Protein AF-A0A351Y7A6-F1 (afdb_monomer)

Secondary structure (DSSP, 8-state):
----------------S--SHHHHHHHHHHHHHHHHHT-SS-SSS-TTT-SSTTS--TT---SS-SSS-TTT-SSSSSSS--TTTS-----

Nearest PDB structures (foldseek):
  2rhp-assembly1_A  TM=9.625E-01  e=9.383E-04  unclassified
  1yo8-assembly1_A  TM=9.626E-01  e=1.199E-03  Homo sapiens
  1ux6-assembly1_A  TM=9.733E-01  e=3.767E-03  Homo sapiens
  3fby-assembly3_C  TM=5.452E-01  e=7.968E-04  Homo sapiens

pLDDT: mean 75.63, std 20.27, range [33.06, 98.12]

Foldseek 3Di:
DDDPPCPPPPVVDPPPPPPDVVVVVVVCVQVVVCVVQCQQCSQPDHCVQALDSHFRDVVSDQQCPPSNGCRRDQPRNPPPQGPPRDDPDDD

Structure (mmCIF, N/CA/C/O backbone):
data_AF-A0A351Y7A6-F1
#
_entry.id   AF-A0A351Y7A6-F1
#
loop_
_atom_site.group_PDB
_atom_site.id
_atom_site.type_symbol
_atom_site.label_atom_id
_atom_site.label_alt_id
_atom_site.label_comp_id
_atom_site.label_asym_id
_atom_site.label_entity_id
_atom_site.label_seq_id
_atom_site.pdbx_PDB_ins_code
_atom_site.Cartn_x
_atom_site.Cartn_y
_atom_site.Cartn_z
_atom_site.occupancy
_atom_site.B_iso_or_equiv
_atom_site.auth_seq_id
_atom_site.auth_comp_id
_atom_site.auth_asym_id
_atom_site.auth_atom_id
_atom_site.pdbx_PDB_model_nu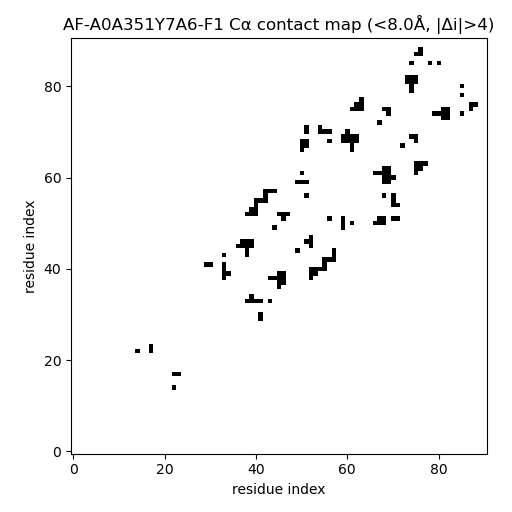m
ATOM 1 N N . MET A 1 1 ? 14.659 -13.481 20.542 1.00 42.22 1 MET A N 1
ATOM 2 C CA . MET A 1 1 ? 14.453 -12.555 19.412 1.00 42.22 1 MET A CA 1
ATOM 3 C C . MET A 1 1 ? 12.959 -12.325 19.337 1.00 42.22 1 MET A C 1
ATOM 5 O O . MET A 1 1 ? 12.227 -13.303 19.380 1.00 42.22 1 MET A O 1
ATOM 9 N N . ILE A 1 2 ? 12.522 -11.072 19.423 1.00 33.06 2 ILE A N 1
ATOM 10 C CA . ILE A 1 2 ? 11.100 -10.720 19.394 1.00 33.06 2 ILE A CA 1
ATOM 11 C C . ILE A 1 2 ? 10.684 -10.783 17.930 1.00 33.06 2 ILE A C 1
ATOM 13 O O . ILE A 1 2 ? 11.247 -10.062 17.111 1.00 33.06 2 ILE A O 1
ATOM 17 N N . ASP A 1 3 ? 9.778 -11.699 17.614 1.00 43.59 3 ASP A N 1
ATOM 18 C CA . ASP A 1 3 ? 9.246 -11.868 16.270 1.00 43.59 3 ASP A CA 1
ATOM 19 C C . ASP A 1 3 ? 8.120 -10.846 16.076 1.00 43.59 3 ASP A C 1
ATOM 21 O O . ASP A 1 3 ? 7.063 -10.933 16.701 1.00 43.59 3 ASP A O 1
ATOM 25 N N . ILE A 1 4 ? 8.405 -9.801 15.301 1.00 43.19 4 ILE A N 1
ATOM 26 C CA . ILE A 1 4 ? 7.549 -8.615 15.122 1.00 43.19 4 ILE A CA 1
ATOM 27 C C . ILE A 1 4 ? 6.582 -8.768 13.934 1.00 43.19 4 ILE A C 1
ATOM 29 O O . ILE A 1 4 ? 5.846 -7.838 13.626 1.00 43.19 4 ILE A O 1
ATOM 33 N N . ASN A 1 5 ? 6.548 -9.938 13.285 1.00 38.03 5 ASN A N 1
ATOM 34 C CA . ASN A 1 5 ? 5.962 -10.108 11.949 1.00 38.03 5 ASN A CA 1
ATOM 35 C C . ASN A 1 5 ? 4.718 -11.000 11.862 1.00 38.03 5 ASN A C 1
ATOM 37 O O . ASN A 1 5 ? 4.450 -11.589 10.820 1.00 38.03 5 ASN A O 1
ATOM 41 N N . GLN A 1 6 ? 3.901 -11.073 12.913 1.00 47.41 6 GLN A N 1
ATOM 42 C CA . GLN A 1 6 ? 2.559 -11.661 12.796 1.00 47.41 6 GLN A CA 1
ATOM 43 C C . GLN A 1 6 ? 1.513 -10.809 13.524 1.00 47.41 6 GLN A C 1
ATOM 45 O O . GLN A 1 6 ? 0.848 -11.253 14.456 1.00 47.41 6 GLN A O 1
ATOM 50 N N . SER A 1 7 ? 1.355 -9.550 13.093 1.00 43.31 7 SER A N 1
ATOM 51 C CA . SER A 1 7 ? 0.236 -8.694 13.532 1.00 43.31 7 SER A CA 1
ATOM 52 C C . SER A 1 7 ? -1.101 -9.062 12.877 1.00 43.31 7 SER A C 1
ATOM 54 O O . SER A 1 7 ? -2.144 -8.521 13.239 1.00 43.31 7 SER A O 1
ATOM 56 N N . GLN A 1 8 ? -1.138 -10.073 12.007 1.00 44.81 8 GLN A N 1
ATOM 57 C CA . GLN A 1 8 ? -2.387 -10.791 11.793 1.00 44.81 8 GLN A CA 1
ATOM 58 C C . GLN A 1 8 ? -2.601 -11.715 12.986 1.00 44.81 8 GLN A C 1
ATOM 60 O O . GLN A 1 8 ? -2.376 -12.923 12.929 1.00 44.81 8 GLN A O 1
ATOM 65 N N . ARG A 1 9 ? -3.061 -11.128 14.099 1.00 48.66 9 ARG A N 1
ATOM 66 C CA . ARG A 1 9 ? -3.877 -11.871 15.053 1.00 48.66 9 ARG A CA 1
ATOM 67 C C . ARG A 1 9 ? -5.099 -12.332 14.270 1.00 48.66 9 ARG A C 1
ATOM 69 O O . ARG A 1 9 ? -6.126 -11.659 14.265 1.00 48.66 9 ARG A O 1
ATOM 76 N N . ALA A 1 10 ? -4.962 -13.472 13.599 1.00 43.69 10 ALA A N 1
ATOM 77 C CA . ALA A 1 10 ? -6.062 -14.350 13.291 1.00 43.69 10 ALA A CA 1
ATOM 78 C C . ALA A 1 10 ? -6.721 -14.638 14.636 1.00 43.69 10 ALA A C 1
ATOM 80 O O . ALA A 1 10 ? -6.292 -15.491 15.416 1.00 43.69 10 ALA A O 1
ATOM 81 N N . ASN A 1 11 ? -7.708 -13.813 14.959 1.00 44.22 11 ASN A N 1
ATOM 82 C CA . ASN A 1 11 ? -8.667 -14.135 15.973 1.00 44.22 11 ASN A CA 1
ATOM 83 C C . ASN A 1 11 ? -9.244 -15.489 15.562 1.00 44.22 11 ASN A C 1
ATOM 85 O O . ASN A 1 11 ? -9.794 -15.629 14.476 1.00 44.22 11 ASN A O 1
ATOM 89 N N . THR A 1 12 ? -9.056 -16.500 16.400 1.00 46.53 12 THR A N 1
ATOM 9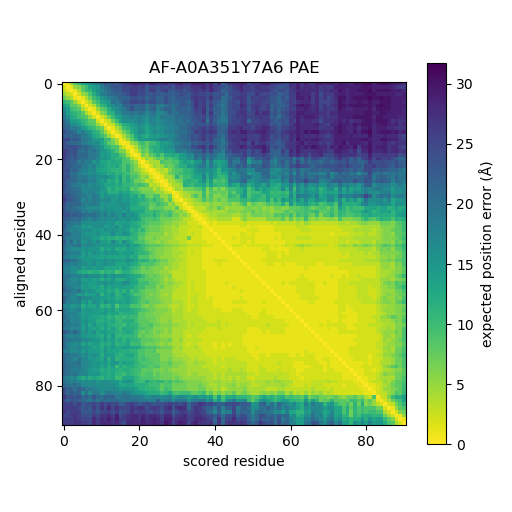0 C CA . THR A 1 12 ? -9.557 -17.860 16.160 1.00 46.53 12 THR A CA 1
ATOM 91 C C . THR A 1 12 ? -11.079 -17.954 16.318 1.00 46.53 12 THR A C 1
ATOM 93 O O . THR A 1 12 ? -11.629 -19.053 16.381 1.00 46.53 12 THR A O 1
ATOM 96 N N . ASP A 1 13 ? -11.764 -16.812 16.351 1.00 48.41 13 ASP A N 1
ATOM 97 C CA . ASP A 1 13 ? -13.206 -16.715 16.255 1.00 48.41 13 ASP A CA 1
ATOM 98 C C . ASP A 1 13 ? -13.646 -16.959 14.810 1.00 48.41 13 ASP A C 1
ATOM 100 O O . ASP A 1 13 ? -13.248 -16.267 13.874 1.00 48.41 13 ASP A O 1
ATOM 104 N N . LYS A 1 14 ? -14.432 -18.015 14.634 1.00 56.62 14 LYS A N 1
ATOM 105 C CA . LYS A 1 14 ? -14.893 -18.519 13.340 1.00 56.62 14 LYS A CA 1
ATOM 106 C C . LYS A 1 14 ? -16.121 -17.776 12.802 1.00 56.62 14 LYS A C 1
ATOM 108 O O . LYS A 1 14 ? -16.663 -18.218 11.790 1.00 56.62 14 LYS A O 1
ATOM 113 N N . ASP A 1 15 ? -16.559 -16.680 13.414 1.00 49.41 15 ASP A N 1
ATOM 114 C CA . ASP A 1 15 ? -17.712 -15.917 12.927 1.00 49.41 15 ASP A CA 1
ATOM 115 C C . ASP A 1 15 ? -17.309 -14.879 11.866 1.00 49.41 15 ASP A C 1
ATOM 117 O O . ASP A 1 15 ? -17.037 -13.709 12.114 1.00 49.41 15 ASP A O 1
ATOM 121 N N . ILE A 1 16 ? -17.308 -15.334 10.612 1.00 53.94 16 ILE A N 1
ATOM 122 C CA . ILE A 1 16 ? -17.318 -14.478 9.414 1.00 53.94 16 ILE A CA 1
ATOM 123 C C . ILE A 1 16 ? -18.767 -14.060 9.045 1.00 53.94 16 ILE A C 1
ATOM 125 O O . ILE A 1 16 ? -18.975 -13.341 8.068 1.00 53.94 16 ILE A O 1
ATOM 129 N N . ASP A 1 17 ? -19.791 -14.443 9.825 1.00 58.34 17 ASP A N 1
ATOM 130 C CA . ASP A 1 17 ? -21.209 -14.222 9.482 1.00 58.34 17 ASP A CA 1
ATOM 131 C C . ASP A 1 17 ? -21.887 -12.996 10.139 1.00 58.34 17 ASP A C 1
ATOM 133 O O . ASP A 1 17 ? -23.024 -12.667 9.785 1.00 58.34 17 ASP A O 1
ATOM 137 N N . GLY A 1 18 ? -21.187 -12.234 10.989 1.00 48.75 18 GLY A N 1
ATOM 138 C CA . GLY A 1 18 ? -21.580 -10.867 11.345 1.00 48.75 18 GLY A CA 1
ATOM 139 C C . GLY A 1 18 ? -22.680 -10.731 12.400 1.00 48.75 18 GLY A C 1
ATOM 140 O O . GLY A 1 18 ? -23.312 -9.672 12.447 1.00 48.75 18 GLY A O 1
ATOM 141 N N . LYS A 1 19 ? -22.973 -11.757 13.210 1.00 54.69 19 LYS A N 1
ATOM 142 C CA . LYS A 1 19 ? -24.183 -11.777 14.060 1.00 54.69 19 LYS A CA 1
ATOM 143 C C . LYS A 1 19 ? -23.978 -11.476 15.540 1.00 54.69 19 LYS A C 1
ATOM 145 O O . LYS A 1 19 ? -24.976 -11.345 16.252 1.00 54.69 19 LYS A O 1
ATOM 150 N N . THR A 1 20 ? -22.746 -11.330 16.029 1.00 57.06 20 THR A N 1
ATOM 151 C CA . THR A 1 20 ? -22.500 -11.126 17.467 1.00 57.06 20 THR A CA 1
ATOM 152 C C . THR A 1 20 ? -21.859 -9.774 17.801 1.00 57.06 20 THR A C 1
ATOM 154 O O . THR A 1 20 ? -21.229 -9.106 16.981 1.00 57.06 20 THR A O 1
ATOM 157 N N . VAL A 1 21 ? -22.022 -9.341 19.057 1.00 59.44 21 VAL A N 1
ATOM 158 C CA . VAL A 1 21 ? -21.371 -8.133 19.607 1.00 59.44 21 VAL A CA 1
ATOM 159 C C . VAL A 1 21 ? -19.840 -8.277 19.583 1.00 59.44 21 VAL A C 1
ATOM 161 O O . VAL A 1 21 ? -19.126 -7.277 19.496 1.00 59.44 21 VAL A O 1
ATOM 164 N N . LEU A 1 22 ? -19.338 -9.518 19.604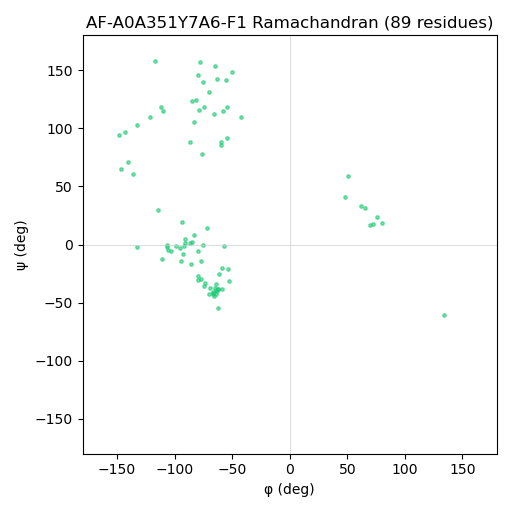 1.00 56.12 22 LEU A N 1
ATOM 165 C CA . LEU A 1 22 ? -17.918 -9.847 19.531 1.00 56.12 22 LEU A CA 1
ATOM 166 C C . LEU A 1 22 ? -17.331 -9.483 18.157 1.00 56.12 22 LEU A C 1
ATOM 168 O O . LEU A 1 22 ? -16.300 -8.817 18.117 1.00 56.12 22 LEU A O 1
ATOM 172 N N . ASP A 1 23 ? -18.044 -9.743 17.055 1.00 56.78 23 ASP A N 1
ATOM 173 C CA . ASP A 1 23 ? -17.654 -9.278 15.710 1.00 56.78 23 ASP A CA 1
ATOM 174 C C . ASP A 1 23 ? -17.544 -7.761 15.633 1.00 56.78 23 ASP A C 1
ATOM 176 O O . ASP A 1 23 ? -16.663 -7.214 14.968 1.00 56.78 23 ASP A O 1
ATOM 180 N N . THR A 1 24 ? -18.453 -7.063 16.315 1.00 58.00 24 THR A N 1
ATOM 181 C CA . THR A 1 24 ? -18.426 -5.600 16.369 1.00 58.00 24 THR A CA 1
ATOM 182 C C . THR A 1 24 ? -17.190 -5.129 17.132 1.00 58.00 24 THR A C 1
ATOM 184 O O . THR A 1 24 ? -16.499 -4.237 16.656 1.00 58.00 24 THR A O 1
ATOM 187 N N . LEU A 1 25 ? -16.839 -5.765 18.254 1.00 59.94 25 LEU A N 1
ATOM 188 C CA . LEU A 1 25 ? -15.606 -5.487 19.003 1.00 59.94 25 LEU A CA 1
ATOM 189 C C . LEU A 1 25 ? -14.335 -5.810 18.195 1.00 59.94 25 LEU A C 1
ATOM 191 O O . LEU A 1 25 ? -13.387 -5.028 18.229 1.00 59.94 25 LEU A O 1
ATOM 195 N N . PHE A 1 26 ? -14.309 -6.894 17.415 1.00 62.81 26 PHE A N 1
ATOM 196 C CA . PHE A 1 26 ? -13.174 -7.234 16.547 1.00 62.81 26 PHE A CA 1
ATOM 197 C C . PHE A 1 26 ? -13.027 -6.278 15.356 1.00 62.81 26 PHE A C 1
ATOM 199 O O . PHE A 1 26 ? -11.920 -5.807 15.090 1.00 62.81 26 PHE A O 1
ATOM 206 N N . LYS A 1 27 ? -14.129 -5.902 14.697 1.00 61.53 27 LYS A N 1
ATOM 207 C CA . LYS A 1 27 ? -14.140 -4.879 13.634 1.00 61.53 27 LYS A CA 1
ATOM 208 C C . LYS A 1 27 ? -13.767 -3.497 14.163 1.00 61.53 27 LYS A C 1
ATOM 210 O O . LYS A 1 27 ? -13.077 -2.749 13.474 1.00 61.53 27 LYS A O 1
ATOM 215 N N . LEU A 1 28 ? -14.199 -3.157 15.378 1.00 60.62 28 LEU A N 1
ATOM 216 C CA . LEU A 1 28 ? -13.796 -1.922 16.043 1.00 60.62 28 LEU A CA 1
ATOM 217 C C . LEU A 1 28 ? -12.301 -1.942 16.352 1.00 60.62 28 LEU A C 1
ATOM 219 O O . LEU A 1 28 ? -11.638 -0.974 16.023 1.00 60.62 28 LEU A O 1
ATOM 223 N N . ASN A 1 29 ? -11.740 -3.035 16.870 1.00 64.50 29 ASN A N 1
ATOM 224 C CA . ASN A 1 29 ? -10.297 -3.132 17.111 1.00 64.50 29 ASN A CA 1
ATOM 225 C C . ASN A 1 29 ? -9.470 -3.020 15.820 1.00 64.50 29 ASN A C 1
ATOM 227 O O . ASN A 1 29 ? -8.430 -2.369 15.835 1.00 64.50 29 ASN A O 1
ATOM 231 N N . GLY A 1 30 ? -9.938 -3.601 14.708 1.00 64.06 30 GLY A N 1
ATOM 232 C CA . GLY A 1 30 ? -9.315 -3.437 13.391 1.00 64.06 30 GLY A CA 1
ATOM 233 C C . GLY A 1 30 ? -9.328 -1.980 12.925 1.00 64.06 30 GLY A C 1
ATOM 234 O O . GLY A 1 30 ? -8.271 -1.406 12.699 1.00 64.06 30 GLY A O 1
ATOM 235 N N . LYS A 1 31 ? -10.507 -1.341 12.895 1.00 65.94 31 LYS A N 1
ATOM 236 C CA . LYS A 1 31 ? -10.659 0.070 12.483 1.00 65.94 31 LYS A CA 1
ATOM 237 C C . LYS A 1 31 ? -9.923 1.058 13.384 1.00 65.94 31 LYS A C 1
ATOM 239 O O . LYS A 1 31 ? -9.376 2.050 12.916 1.00 65.94 31 LYS A O 1
ATOM 244 N N . VAL A 1 32 ? -9.932 0.795 14.685 1.00 66.56 32 VAL A N 1
ATOM 245 C CA . VAL A 1 32 ? -9.199 1.576 15.679 1.00 66.56 32 VAL A CA 1
ATOM 246 C C . VAL A 1 32 ? -7.695 1.465 15.420 1.00 66.56 32 VAL A C 1
ATOM 248 O O . VAL A 1 32 ? -6.996 2.470 15.494 1.00 66.56 32 VAL A O 1
ATOM 251 N N . ASN A 1 33 ? -7.201 0.281 15.052 1.00 71.69 33 ASN A N 1
ATOM 252 C CA . ASN A 1 33 ? -5.791 0.078 14.740 1.00 71.69 33 ASN A CA 1
ATOM 253 C C . ASN A 1 33 ? -5.345 0.831 13.472 1.00 71.69 33 ASN A C 1
ATOM 255 O O . ASN A 1 33 ? -4.283 1.444 13.512 1.00 71.69 33 ASN A O 1
ATOM 259 N N . CYS A 1 34 ? -6.145 0.871 12.398 1.00 78.62 34 CYS A N 1
ATOM 260 C CA . CYS A 1 34 ? -5.751 1.626 11.194 1.00 78.62 34 CYS A CA 1
ATOM 261 C C . CYS A 1 34 ? -5.648 3.133 11.470 1.00 78.62 34 CYS A C 1
ATOM 263 O O . CYS A 1 34 ? -4.668 3.782 11.110 1.00 78.62 34 CYS A O 1
ATOM 265 N N . ALA A 1 35 ? -6.617 3.688 12.212 1.00 75.50 35 ALA A N 1
ATOM 266 C CA . ALA A 1 35 ? -6.612 5.104 12.573 1.00 75.50 35 ALA A CA 1
ATOM 267 C C . ALA A 1 35 ? -5.422 5.494 13.472 1.00 75.50 35 ALA A C 1
ATOM 269 O O . ALA A 1 35 ? -4.918 6.609 13.366 1.00 75.50 35 ALA A O 1
ATOM 270 N N . PHE A 1 36 ? -4.963 4.598 14.355 1.00 81.75 36 PHE A N 1
ATOM 271 C CA . PHE A 1 36 ? -3.788 4.852 15.195 1.00 81.75 36 PHE A CA 1
ATOM 272 C C . PHE A 1 36 ? -2.457 4.695 14.454 1.00 81.75 36 PHE A C 1
ATOM 274 O O . PHE A 1 36 ? -1.495 5.376 14.808 1.00 81.75 36 PHE A O 1
ATOM 281 N N . ASN A 1 37 ? -2.395 3.827 13.443 1.00 82.62 37 ASN A N 1
ATOM 282 C CA . ASN A 1 37 ? -1.163 3.541 12.706 1.00 82.62 37 ASN A CA 1
ATOM 283 C C . ASN A 1 37 ? -0.966 4.433 11.470 1.00 82.62 37 ASN A C 1
ATOM 285 O O . ASN A 1 37 ? 0.050 4.288 10.799 1.00 82.62 37 ASN A O 1
ATOM 289 N N . ASN A 1 38 ? -1.879 5.377 11.194 1.00 89.38 38 ASN A N 1
ATOM 290 C CA . ASN A 1 38 ? -1.923 6.124 9.930 1.00 89.38 38 ASN A CA 1
ATOM 291 C C . ASN A 1 38 ? -1.872 5.169 8.730 1.00 89.38 38 ASN A C 1
ATOM 293 O O . ASN A 1 38 ? -0.951 5.218 7.918 1.00 89.38 38 ASN A O 1
ATOM 297 N N . ASP A 1 39 ? -2.857 4.285 8.688 1.00 91.06 39 ASP A N 1
ATOM 298 C CA . ASP A 1 39 ? -3.124 3.329 7.622 1.00 91.06 39 ASP A CA 1
ATOM 299 C C . ASP A 1 39 ? -4.548 3.645 7.128 1.00 91.06 39 ASP A C 1
ATOM 301 O O . ASP A 1 39 ? -5.518 3.548 7.893 1.00 91.06 39 ASP A O 1
ATOM 305 N N . TYR A 1 40 ? -4.658 4.191 5.914 1.00 91.88 40 TYR A N 1
ATOM 306 C CA . TYR A 1 40 ? -5.914 4.731 5.391 1.00 91.88 40 TYR A CA 1
ATOM 307 C C . TYR A 1 40 ? -6.858 3.660 4.851 1.00 91.88 40 TYR A C 1
ATOM 309 O O . TYR A 1 40 ? -8.077 3.851 4.935 1.00 91.88 40 TYR A O 1
ATOM 317 N N . ASP A 1 41 ? -6.335 2.562 4.320 1.00 91.25 41 ASP A N 1
ATOM 318 C CA . ASP A 1 41 ? -7.118 1.501 3.690 1.00 91.25 41 ASP A CA 1
ATOM 319 C C . ASP A 1 41 ? -7.222 0.225 4.548 1.00 91.25 41 ASP A C 1
ATOM 321 O O . ASP A 1 41 ? -8.011 -0.672 4.228 1.00 91.25 41 ASP A O 1
ATOM 325 N N . CYS A 1 42 ? -6.562 0.215 5.710 1.00 91.19 42 CYS A N 1
ATOM 326 C CA . CYS A 1 42 ? -6.582 -0.841 6.716 1.00 91.19 42 CYS A CA 1
ATOM 327 C C . CYS A 1 42 ? -5.969 -2.167 6.241 1.00 91.19 42 CYS A C 1
ATOM 329 O O . CYS A 1 42 ? -6.438 -3.238 6.662 1.00 91.19 42 CYS A O 1
ATOM 331 N N . ASP A 1 43 ? -4.977 -2.136 5.359 1.00 92.62 43 ASP A N 1
ATOM 332 C CA . ASP A 1 43 ? -4.425 -3.335 4.729 1.00 92.62 43 ASP A CA 1
ATOM 333 C C . ASP A 1 43 ? -3.176 -3.908 5.442 1.00 92.62 43 ASP A C 1
ATOM 335 O O . ASP A 1 43 ? -2.860 -5.096 5.290 1.00 92.62 43 ASP A O 1
ATOM 339 N N . GLY A 1 44 ? -2.562 -3.129 6.343 1.00 90.12 44 GLY A N 1
ATOM 340 C CA . GLY A 1 44 ? -1.495 -3.553 7.252 1.00 90.12 44 GLY A CA 1
ATOM 341 C C . GLY A 1 44 ? -0.310 -2.581 7.318 1.00 90.12 44 GLY A C 1
ATOM 342 O O . GLY A 1 44 ? 0.024 -2.127 8.422 1.00 90.12 44 GLY A O 1
ATOM 343 N N . PRO A 1 45 ? 0.388 -2.328 6.198 1.00 92.75 45 PRO A N 1
ATOM 344 C CA . PRO A 1 45 ? 1.353 -1.242 6.056 1.00 92.75 45 PRO A CA 1
ATOM 345 C C . PRO A 1 45 ? 0.820 0.127 6.497 1.00 92.75 45 PRO A C 1
ATOM 347 O O . PRO A 1 45 ? -0.355 0.446 6.403 1.00 92.75 45 PRO A O 1
ATOM 350 N N . THR A 1 46 ? 1.715 0.970 7.011 1.00 94.12 46 THR A N 1
ATOM 351 C CA . THR A 1 46 ? 1.379 2.386 7.235 1.00 94.12 46 THR A CA 1
ATOM 352 C C . THR A 1 46 ? 1.448 3.137 5.910 1.00 94.12 46 THR A C 1
ATOM 354 O O . THR A 1 46 ? 2.241 2.761 5.052 1.00 94.12 46 THR A O 1
ATOM 357 N N . ASN A 1 47 ? 0.759 4.271 5.774 1.00 93.44 47 ASN A N 1
ATOM 358 C CA . ASN A 1 47 ? 0.740 5.059 4.529 1.00 93.44 47 ASN A CA 1
ATOM 359 C C . ASN A 1 47 ? 2.130 5.448 3.983 1.00 93.44 47 ASN A C 1
ATOM 361 O O . ASN A 1 47 ? 2.255 5.830 2.826 1.00 93.44 47 ASN A O 1
ATOM 365 N N . ILE A 1 48 ? 3.171 5.450 4.828 1.00 95.44 48 ILE A N 1
ATOM 366 C CA . ILE A 1 48 ? 4.554 5.756 4.422 1.00 95.44 48 ILE A CA 1
ATOM 367 C C . ILE A 1 48 ? 5.322 4.536 3.888 1.00 95.44 48 ILE A C 1
ATOM 369 O O . ILE A 1 48 ? 6.394 4.699 3.313 1.00 95.44 48 ILE A O 1
ATOM 373 N N . GLN A 1 49 ? 4.827 3.332 4.160 1.00 96.31 49 GLN A N 1
ATOM 374 C CA . GLN A 1 49 ? 5.391 2.043 3.752 1.00 96.31 49 GLN A CA 1
ATOM 375 C C . GLN A 1 49 ? 4.525 1.336 2.709 1.00 96.31 49 GLN A C 1
ATOM 377 O O . GLN A 1 49 ? 4.980 0.355 2.133 1.00 96.31 49 GLN A O 1
ATOM 382 N N . ASP A 1 5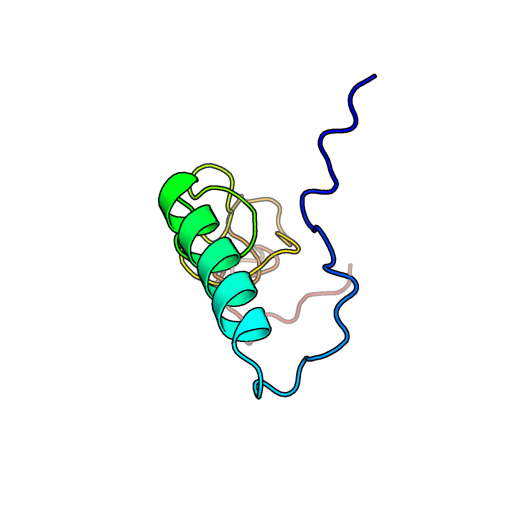0 ? 3.303 1.819 2.514 1.00 97.19 50 ASP A N 1
ATOM 383 C CA . ASP A 1 50 ? 2.319 1.287 1.594 1.00 97.19 50 ASP A CA 1
ATOM 384 C C . ASP A 1 50 ? 2.576 1.789 0.165 1.00 97.19 50 ASP A C 1
ATOM 386 O O . ASP A 1 50 ? 2.661 2.998 -0.078 1.00 97.19 50 ASP A O 1
ATOM 390 N N . ASN A 1 51 ? 2.714 0.862 -0.780 1.00 98.00 51 ASN A N 1
ATOM 391 C CA . ASN A 1 51 ? 2.864 1.180 -2.196 1.00 98.00 51 ASN A CA 1
ATOM 392 C C . ASN A 1 51 ? 1.532 1.520 -2.893 1.00 98.00 51 ASN A C 1
ATOM 394 O O . ASN A 1 51 ? 1.566 1.971 -4.038 1.00 98.00 51 ASN A O 1
ATOM 398 N N . CYS A 1 52 ? 0.390 1.384 -2.207 1.00 98.12 52 CYS A N 1
ATOM 399 C CA . CYS A 1 52 ? -0.923 1.895 -2.600 1.00 98.12 52 CYS A CA 1
ATOM 400 C C . CYS A 1 52 ? -1.732 2.462 -1.405 1.00 98.12 52 CYS A C 1
ATOM 402 O O . CYS A 1 52 ? -2.800 1.940 -1.111 1.00 98.12 52 CYS A O 1
ATOM 404 N N . PRO A 1 53 ? -1.354 3.628 -0.827 1.00 96.75 53 PRO A N 1
ATOM 405 C CA . PRO A 1 53 ? -1.903 4.177 0.433 1.00 96.75 53 PRO A CA 1
ATOM 406 C C . PRO A 1 53 ? -3.414 4.422 0.535 1.00 96.75 53 PRO A C 1
ATOM 408 O O . PRO A 1 53 ? -3.868 5.010 1.512 1.00 96.75 53 PRO A O 1
ATOM 411 N N . ASN A 1 54 ? -4.189 4.154 -0.512 1.00 96.62 54 ASN A N 1
ATOM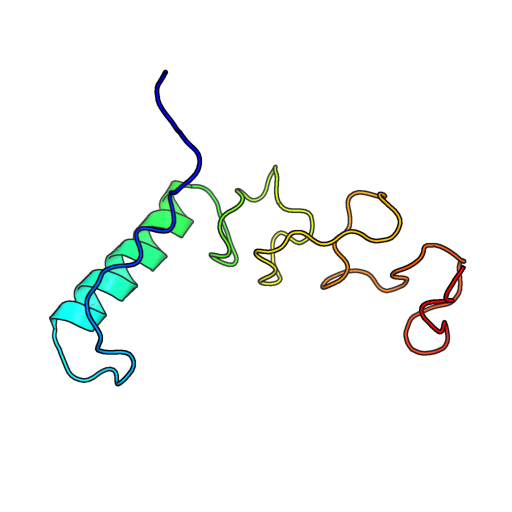 412 C CA . ASN A 1 54 ? -5.634 4.353 -0.528 1.00 96.62 54 AS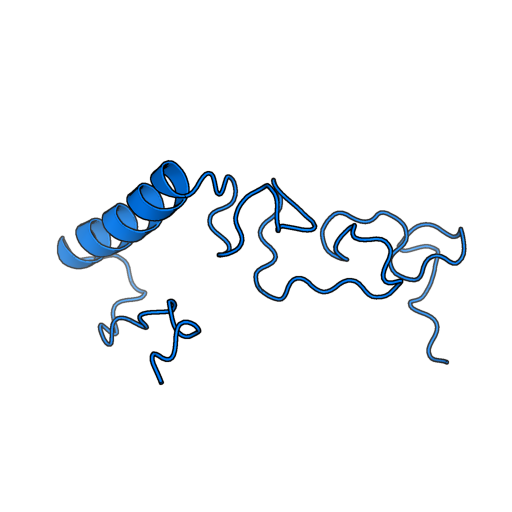N A CA 1
ATOM 413 C C . ASN A 1 54 ? -6.393 3.135 -1.081 1.00 96.62 54 ASN A C 1
ATOM 415 O O . ASN A 1 54 ? -7.624 3.195 -1.139 1.00 96.62 54 ASN A O 1
ATOM 419 N N . ASP A 1 55 ? -5.701 2.078 -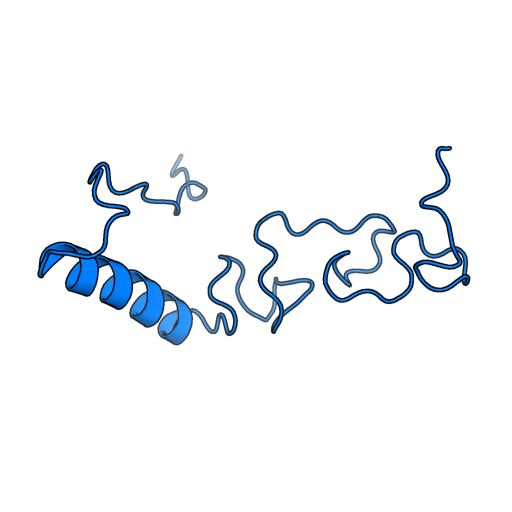1.510 1.00 96.00 55 ASP A N 1
ATOM 420 C CA . ASP A 1 55 ? -6.278 0.951 -2.237 1.00 96.00 55 ASP A CA 1
ATOM 421 C C . ASP A 1 55 ? -5.795 -0.376 -1.641 1.00 96.00 55 ASP A C 1
ATOM 423 O O . ASP A 1 55 ? -4.714 -0.847 -1.977 1.00 96.00 55 ASP A O 1
ATOM 427 N N . TYR A 1 56 ? -6.669 -1.017 -0.856 1.00 94.38 56 TYR A N 1
ATOM 428 C CA . TYR A 1 56 ? -6.374 -2.238 -0.098 1.00 94.38 56 TYR A CA 1
ATOM 429 C C . TYR A 1 56 ? -5.560 -3.278 -0.885 1.00 94.38 56 TYR A C 1
ATOM 431 O O . TYR A 1 56 ? -6.092 -3.950 -1.782 1.00 94.38 56 TYR A O 1
ATOM 439 N N . ASN A 1 57 ? -4.297 -3.481 -0.505 1.00 94.88 57 ASN A N 1
ATOM 440 C CA . ASN A 1 57 ? -3.382 -4.401 -1.172 1.00 94.88 57 ASN A CA 1
ATOM 441 C C . ASN A 1 57 ? -2.368 -5.076 -0.212 1.00 94.88 57 ASN A C 1
ATOM 443 O O . ASN A 1 57 ? -1.157 -4.971 -0.419 1.00 94.88 57 ASN A O 1
ATOM 447 N N . PRO A 1 58 ? -2.807 -5.928 0.746 1.00 94.38 58 PRO A N 1
ATOM 448 C CA . PRO A 1 58 ? -1.947 -6.449 1.824 1.00 94.38 58 PRO A CA 1
ATOM 449 C C . PRO A 1 58 ? -0.706 -7.231 1.378 1.00 94.38 58 PRO A C 1
ATOM 451 O O . PRO A 1 58 ? 0.214 -7.454 2.164 1.00 94.38 58 PRO A O 1
ATOM 454 N N . SER A 1 59 ? -0.701 -7.743 0.142 1.00 96.69 59 SER A N 1
ATOM 455 C CA . SER A 1 59 ? 0.454 -8.440 -0.426 1.00 96.69 59 SER A CA 1
ATOM 456 C C . SER A 1 59 ? 1.559 -7.494 -0.890 1.00 96.69 59 SER A C 1
ATOM 458 O O . SER A 1 59 ? 2.650 -7.979 -1.173 1.00 96.69 59 SER A O 1
ATOM 460 N N . GLN A 1 60 ? 1.266 -6.192 -1.018 1.00 97.19 60 GLN A N 1
ATOM 461 C CA . GLN A 1 60 ? 2.180 -5.137 -1.461 1.00 97.19 60 GLN A CA 1
ATOM 462 C C . GLN A 1 60 ? 2.933 -5.537 -2.739 1.00 97.19 60 GLN A C 1
ATOM 464 O O . GLN A 1 60 ? 4.139 -5.342 -2.866 1.00 97.19 60 GLN A O 1
ATOM 469 N N . LYS A 1 61 ? 2.218 -6.170 -3.681 1.00 96.94 61 LYS A N 1
ATOM 470 C CA . LYS A 1 61 ? 2.810 -6.656 -4.933 1.00 96.94 61 LYS A CA 1
ATOM 471 C C . LYS A 1 61 ? 3.172 -5.453 -5.800 1.00 96.94 61 LYS A C 1
ATOM 473 O O . LYS A 1 61 ? 2.344 -4.563 -5.960 1.00 96.94 61 LYS A O 1
ATOM 478 N N . ASP A 1 62 ? 4.393 -5.453 -6.308 1.00 96.00 62 ASP A N 1
ATOM 479 C CA . ASP A 1 62 ? 4.984 -4.408 -7.142 1.00 96.00 62 ASP A CA 1
ATOM 480 C C . ASP A 1 62 ? 5.864 -5.119 -8.177 1.00 96.00 62 ASP A C 1
ATOM 482 O O . ASP A 1 62 ? 6.950 -5.608 -7.855 1.00 96.00 62 ASP A O 1
ATOM 486 N N . THR A 1 63 ? 5.314 -5.327 -9.371 1.00 94.25 63 THR A N 1
ATOM 487 C CA . THR A 1 63 ? 5.915 -6.191 -10.396 1.00 94.25 63 THR A CA 1
ATOM 488 C C . THR A 1 63 ? 7.127 -5.537 -11.059 1.00 94.25 63 THR A C 1
ATOM 490 O O . THR A 1 63 ? 8.111 -6.231 -11.318 1.00 94.25 63 THR A O 1
ATOM 493 N N . ASP A 1 64 ? 7.106 -4.220 -11.262 1.00 94.50 64 ASP A N 1
ATOM 494 C CA . ASP A 1 64 ? 8.200 -3.467 -11.886 1.00 94.50 64 ASP A CA 1
ATOM 495 C C . ASP A 1 64 ? 9.172 -2.828 -10.870 1.00 94.50 64 ASP A C 1
ATOM 497 O O . ASP A 1 64 ? 10.213 -2.282 -11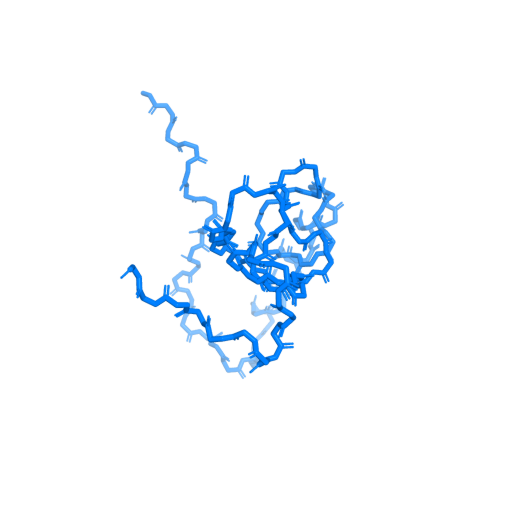.248 1.00 94.50 64 ASP A O 1
ATOM 501 N N . SER A 1 65 ? 8.895 -2.970 -9.568 1.00 96.00 65 SER A N 1
ATOM 502 C CA . SER A 1 65 ? 9.721 -2.479 -8.456 1.00 96.00 65 SER A CA 1
ATOM 503 C C . SER A 1 65 ? 9.885 -0.954 -8.432 1.00 96.00 65 SER A C 1
ATOM 505 O O . SER A 1 65 ? 10.941 -0.442 -8.032 1.00 96.00 65 SER A O 1
ATOM 507 N N . ASN A 1 66 ? 8.861 -0.208 -8.856 1.00 95.81 66 ASN A N 1
ATOM 508 C CA . ASN A 1 66 ? 8.885 1.256 -8.887 1.00 95.81 66 ASN A CA 1
ATOM 509 C C . ASN A 1 66 ? 8.323 1.922 -7.602 1.00 95.81 66 ASN A C 1
ATOM 511 O O . ASN A 1 66 ? 8.410 3.147 -7.457 1.00 95.81 66 ASN A O 1
ATOM 515 N N . ASN A 1 67 ? 7.863 1.130 -6.624 1.00 96.38 67 ASN A N 1
ATOM 516 C CA . ASN A 1 67 ? 7.157 1.511 -5.387 1.00 96.38 67 ASN A CA 1
ATOM 517 C C . ASN A 1 67 ? 5.707 1.993 -5.570 1.00 96.38 67 ASN A C 1
ATOM 519 O O . ASN A 1 67 ? 5.151 2.611 -4.662 1.00 96.38 67 ASN A O 1
ATOM 523 N N . ILE A 1 68 ? 5.090 1.712 -6.712 1.00 97.19 68 ILE A N 1
ATOM 524 C CA . ILE A 1 68 ? 3.656 1.843 -6.966 1.00 97.19 68 ILE A CA 1
ATOM 525 C C . ILE A 1 68 ? 3.124 0.421 -7.081 1.00 97.19 68 ILE A C 1
ATOM 527 O O . ILE A 1 68 ? 3.498 -0.319 -7.984 1.00 97.19 68 ILE A O 1
ATOM 531 N N . GLY A 1 69 ? 2.259 0.019 -6.156 1.00 96.50 69 GLY A N 1
ATOM 532 C CA . GLY A 1 69 ? 1.757 -1.348 -6.150 1.00 96.50 69 GLY A CA 1
ATOM 533 C C . GLY A 1 69 ? 0.908 -1.662 -7.381 1.00 96.50 69 GLY A C 1
ATOM 534 O O . GLY A 1 69 ? 0.232 -0.795 -7.942 1.00 96.50 69 GLY A O 1
ATOM 535 N N . ASP A 1 70 ? 0.865 -2.941 -7.750 1.00 95.31 70 ASP A N 1
ATOM 536 C CA . ASP A 1 70 ? 0.099 -3.451 -8.893 1.00 95.31 70 ASP A CA 1
ATOM 537 C C . ASP A 1 70 ? -1.378 -3.017 -8.852 1.00 95.31 70 ASP A C 1
ATOM 539 O O . ASP A 1 70 ? -2.013 -2.842 -9.888 1.00 95.31 70 ASP A O 1
ATOM 543 N N . VAL A 1 71 ? -1.936 -2.860 -7.645 1.00 95.94 71 VAL A N 1
ATOM 544 C CA . VAL A 1 71 ? -3.344 -2.500 -7.421 1.00 95.94 71 VAL A CA 1
ATOM 545 C C . VAL A 1 71 ? -3.647 -1.062 -7.852 1.00 95.94 71 VAL A C 1
ATOM 547 O O . VAL A 1 71 ? -4.718 -0.812 -8.405 1.00 95.94 71 VAL A O 1
ATOM 550 N N . CYS A 1 72 ? -2.716 -0.132 -7.635 1.00 96.62 72 CYS A N 1
ATOM 551 C CA . CYS A 1 72 ? -2.877 1.288 -7.946 1.00 96.62 72 CYS A CA 1
ATOM 552 C C . CYS A 1 72 ? -2.067 1.739 -9.179 1.00 96.62 72 CYS A C 1
ATOM 554 O O . CYS A 1 72 ? -2.152 2.905 -9.581 1.00 96.62 72 CYS A O 1
ATOM 556 N N . SER A 1 73 ? -1.317 0.832 -9.815 1.00 94.06 73 SER A N 1
ATOM 557 C CA . SER A 1 73 ? -0.578 1.108 -11.047 1.00 94.06 73 SER A CA 1
ATOM 558 C C . SER A 1 73 ? -1.463 1.071 -12.305 1.00 94.06 73 SER A C 1
ATOM 560 O O . SER A 1 73 ? -2.397 0.278 -12.440 1.00 94.06 73 SER A O 1
ATOM 562 N N . GLN A 1 74 ? -1.144 1.930 -13.280 1.00 93.44 74 GLN A N 1
ATOM 563 C CA . GLN A 1 74 ? -1.730 1.891 -14.631 1.00 93.44 74 GLN A CA 1
ATOM 564 C C . GLN A 1 74 ? -0.903 1.064 -15.625 1.00 93.44 74 GLN A C 1
ATOM 566 O O . GLN A 1 74 ? -1.360 0.860 -16.748 1.00 93.44 74 GLN A O 1
ATOM 571 N N . ASP A 1 75 ? 0.290 0.643 -15.224 1.00 92.81 75 ASP A N 1
ATOM 572 C CA . ASP A 1 75 ? 1.313 -0.039 -16.016 1.00 92.81 75 ASP A CA 1
ATOM 573 C C . ASP A 1 75 ? 2.044 -0.967 -15.033 1.00 92.81 75 ASP A C 1
ATOM 575 O O . ASP A 1 75 ? 2.824 -0.499 -14.206 1.00 92.81 75 ASP A O 1
ATOM 579 N N . ILE A 1 76 ? 1.620 -2.234 -14.961 1.00 92.50 76 ILE A N 1
ATOM 580 C CA . ILE A 1 76 ? 2.046 -3.144 -13.878 1.00 92.50 76 ILE A CA 1
ATOM 581 C C . ILE A 1 76 ? 3.504 -3.586 -14.064 1.00 92.50 76 ILE A C 1
ATOM 583 O O . ILE A 1 76 ? 4.196 -3.801 -13.076 1.00 92.50 76 ILE A O 1
ATOM 587 N N . ASP A 1 77 ? 3.964 -3.733 -15.300 1.00 90.69 77 ASP A N 1
ATOM 588 C CA . ASP A 1 77 ? 5.278 -4.261 -15.673 1.00 90.69 77 ASP A CA 1
ATOM 589 C C . ASP A 1 77 ? 6.270 -3.192 -16.163 1.00 90.69 77 ASP A C 1
ATOM 591 O O . ASP A 1 77 ? 7.453 -3.491 -16.338 1.00 90.69 77 ASP A O 1
ATOM 595 N N . GLY A 1 78 ? 5.840 -1.935 -16.297 1.00 91.44 78 GLY A N 1
ATOM 596 C CA . GLY A 1 78 ? 6.720 -0.791 -16.534 1.00 91.44 78 GLY A CA 1
ATOM 597 C C . GLY A 1 78 ? 7.231 -0.706 -17.974 1.00 91.44 78 GLY A C 1
ATOM 598 O O . GLY A 1 78 ? 8.285 -0.110 -18.229 1.00 91.44 78 GLY A O 1
ATOM 599 N N . ASP A 1 79 ? 6.507 -1.296 -18.925 1.00 91.00 79 ASP A N 1
ATOM 600 C CA . ASP A 1 79 ? 6.875 -1.363 -20.343 1.00 91.00 79 ASP A CA 1
ATOM 601 C C . ASP A 1 79 ? 6.407 -0.133 -21.155 1.00 91.00 79 ASP A C 1
ATOM 603 O O . ASP A 1 79 ? 6.674 -0.018 -22.357 1.00 91.00 79 ASP A O 1
ATOM 607 N N . ALA A 1 80 ? 5.764 0.831 -20.485 1.00 90.19 80 ALA A N 1
ATOM 608 C CA . ALA A 1 80 ? 5.124 2.018 -21.046 1.00 90.19 80 ALA A CA 1
ATOM 609 C C . ALA A 1 80 ? 3.843 1.747 -21.861 1.00 90.19 80 ALA A C 1
ATOM 611 O O . ALA A 1 80 ? 3.365 2.638 -22.585 1.00 90.19 80 ALA A O 1
ATOM 612 N N . ILE A 1 81 ? 3.237 0.570 -21.717 1.00 87.62 81 ILE A N 1
ATOM 613 C CA . ILE A 1 81 ? 1.944 0.179 -22.271 1.00 87.62 81 ILE A CA 1
ATOM 614 C C . ILE A 1 81 ? 0.946 0.015 -21.120 1.00 87.62 81 ILE A C 1
ATOM 616 O O . ILE A 1 81 ? 1.054 -0.828 -20.244 1.00 87.62 81 ILE A O 1
ATOM 620 N N . LYS A 1 82 ? -0.118 0.825 -21.130 1.00 89.94 82 LYS A N 1
ATOM 621 C CA . LYS A 1 82 ? -1.111 0.786 -20.047 1.00 89.94 82 LYS A CA 1
ATOM 622 C C . LYS A 1 82 ? -1.834 -0.558 -19.966 1.00 89.94 82 LYS A C 1
ATOM 624 O O . LYS A 1 82 ? -2.320 -1.063 -20.980 1.00 89.94 82 LYS A O 1
ATOM 629 N N . ASN A 1 83 ? -2.109 -1.020 -18.753 1.00 83.00 83 ASN A N 1
ATOM 630 C CA . ASN A 1 83 ? -3.097 -2.067 -18.492 1.00 83.00 83 ASN A CA 1
ATOM 631 C C . ASN A 1 83 ? -4.463 -1.657 -19.083 1.00 83.00 83 ASN A C 1
ATOM 633 O O . ASN A 1 83 ? -4.841 -0.482 -18.982 1.00 83.00 83 ASN A O 1
ATOM 637 N N . PRO A 1 84 ? -5.270 -2.561 -19.674 1.00 73.12 84 PRO A N 1
ATOM 638 C CA . PRO A 1 84 ? -5.054 -3.970 -20.033 1.00 73.12 84 PRO A CA 1
ATOM 639 C C . PRO A 1 84 ? -4.562 -4.134 -21.490 1.00 73.12 84 PRO A C 1
ATOM 641 O O . PRO A 1 84 ? -4.796 -5.165 -22.120 1.00 73.12 84 PRO A O 1
ATOM 644 N N . LEU A 1 85 ? -4.030 -3.056 -22.078 1.00 69.06 85 LEU A N 1
ATOM 645 C CA . LEU A 1 85 ? -3.469 -3.041 -23.429 1.00 69.06 85 LEU A CA 1
ATOM 646 C C . LEU A 1 85 ? -2.045 -3.619 -23.434 1.00 69.06 85 LEU A C 1
ATOM 648 O O . LEU A 1 85 ? -1.642 -4.155 -24.463 1.00 69.06 85 LEU A O 1
ATOM 652 N N . GLY A 1 86 ? -1.343 -3.522 -22.298 1.00 62.75 86 GLY A N 1
ATOM 653 C CA . GLY A 1 86 ? -0.163 -4.308 -21.940 1.00 62.75 86 GLY A CA 1
ATOM 654 C C . GLY A 1 86 ? -0.613 -5.633 -21.328 1.00 62.75 86 GLY A C 1
ATOM 655 O O . GLY A 1 86 ? -1.448 -5.663 -20.416 1.00 62.75 86 GLY A O 1
ATOM 656 N N . ILE A 1 87 ? -0.160 -6.737 -21.915 1.00 65.69 87 ILE A N 1
ATOM 657 C CA . ILE A 1 87 ? -0.215 -8.054 -21.283 1.00 65.69 87 ILE A CA 1
ATOM 658 C C . ILE A 1 87 ? 0.907 -8.021 -20.250 1.0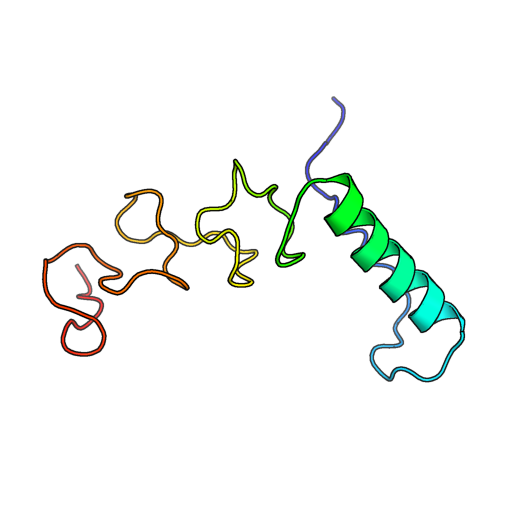0 65.69 87 ILE A C 1
ATOM 660 O O . ILE A 1 87 ? 1.956 -7.488 -20.568 1.00 65.69 87 ILE A O 1
ATOM 664 N N . VAL A 1 88 ? 0.687 -8.571 -19.050 1.00 64.81 88 VAL A N 1
ATOM 665 C CA . VAL A 1 88 ? 1.794 -8.896 -18.139 1.00 64.81 88 VAL A CA 1
ATOM 666 C C . VAL A 1 88 ? 2.692 -9.885 -18.876 1.00 64.81 88 VAL A C 1
ATOM 668 O O . VAL A 1 88 ? 2.417 -11.087 -18.866 1.00 64.81 88 VAL A O 1
ATOM 671 N N . ASP A 1 89 ? 3.647 -9.371 -19.645 1.00 51.72 89 ASP A N 1
ATOM 672 C CA . ASP A 1 89 ? 4.420 -10.172 -20.577 1.00 51.72 89 ASP A CA 1
ATOM 673 C C . ASP A 1 89 ? 5.243 -11.149 -19.733 1.00 51.72 89 ASP A C 1
ATOM 675 O O . ASP A 1 89 ? 6.095 -10.776 -18.923 1.00 51.72 89 ASP A O 1
ATOM 679 N N . GLU A 1 90 ? 4.893 -12.432 -19.853 1.00 54.50 90 GLU A N 1
ATOM 680 C CA . GLU A 1 90 ? 5.739 -13.514 -19.376 1.00 54.50 90 GLU A CA 1
ATOM 681 C C . GLU A 1 90 ? 7.089 -13.381 -20.091 1.00 54.50 90 GLU A C 1
ATOM 683 O O . GLU A 1 90 ? 7.123 -13.507 -21.311 1.00 54.50 90 GLU A O 1
ATOM 688 N N . GLU A 1 91 ? 8.138 -13.100 -19.308 1.00 49.94 91 GLU A N 1
ATOM 689 C CA . GLU A 1 91 ? 9.585 -13.236 -19.595 1.00 49.94 91 GLU A CA 1
ATOM 690 C C . GLU A 1 91 ? 10.067 -13.168 -21.062 1.00 49.94 91 GLU A C 1
ATOM 692 O O . GLU A 1 91 ? 9.845 -14.116 -21.855 1.00 49.94 91 GLU A O 1
#

Radius of gyration: 17.04 Å; Cα contacts (8 Å, |Δi|>4): 90; chains: 1; bounding box: 39×25×43 Å

Mean predicted aligned error: 12.06 Å

Sequence (91 aa):
MIDINQSQRANTDKDIDGKTVLDTLFKLNGKVNCAFNNDYDCDGPTNIQDNCPNDYNPSQKDTDSNNIGDVCSQDIDGDAIKNPLGIVDEE

Solvent-accessible surface area (backbone atoms only — not comparable to full-atom values): 5796 Å² total; per-residue (Å²): 134,87,82,84,85,65,83,74,70,72,64,87,69,84,70,87,79,74,85,52,73,63,49,53,53,52,53,46,52,52,55,51,47,17,67,72,57,51,19,76,50,64,48,74,56,32,47,91,73,35,38,36,51,75,50,72,49,72,81,63,52,43,77,56,69,80,67,51,13,48,86,71,39,60,41,48,68,67,82,88,44,46,62,86,81,33,68,86,73,80,128